Protein AF-A0AAW5KM52-F1 (afdb_monomer)

Organism: NCBI:txid1160721

Nearest PDB structures (foldseek):
  5bug-assembly2_B  TM=2.812E-01  e=1.034E+00  Homo sapiens
  7eso-assembly2_H  TM=3.468E-01  e=7.369E+00  Pseudomonas phage phiYY

Solvent-accessible surface area (backbone atoms only — not comparable to full-atom values): 5940 Å² total; per-residue (Å²): 105,51,88,83,38,74,82,61,85,80,80,93,82,87,87,82,92,70,103,63,96,73,77,82,84,87,88,87,88,78,84,79,64,92,88,73,50,69,68,58,54,54,50,50,52,48,64,76,40,68,87,39,94,42,56,43,81,46,97,41,77,67,58,65,78,85,33,58,95,56,81,49,45,72,44,47,67,84,81,66,94,90,114

Structure (mmCIF, N/CA/C/O backbone):
data_AF-A0AAW5KM52-F1
#
_entry.id   AF-A0AAW5KM52-F1
#
loop_
_atom_site.group_PDB
_atom_site.id
_atom_site.type_symbol
_atom_site.label_atom_id
_atom_site.label_alt_id
_atom_site.label_comp_id
_atom_site.label_asym_id
_atom_site.label_entity_id
_atom_site.label_seq_id
_atom_site.pdbx_PDB_ins_code
_atom_site.Cartn_x
_atom_site.Cartn_y
_atom_site.Cartn_z
_atom_site.occupancy
_atom_site.B_iso_or_equiv
_atom_site.auth_seq_id
_atom_site.auth_comp_id
_atom_site.auth_asym_id
_atom_site.auth_atom_id
_atom_site.pdbx_PDB_model_num
ATOM 1 N N . LEU A 1 1 ? -10.297 14.090 3.463 1.00 68.12 1 LEU A N 1
ATOM 2 C CA . LEU A 1 1 ? -10.138 13.259 4.682 1.00 68.12 1 LEU A CA 1
ATOM 3 C C . LEU A 1 1 ? -11.132 13.610 5.786 1.00 68.12 1 LEU A C 1
ATOM 5 O O . LEU A 1 1 ? -11.678 12.682 6.359 1.00 68.12 1 LEU A O 1
ATOM 9 N N . GLN A 1 2 ? -11.479 14.885 6.003 1.00 82.81 2 GLN A N 1
ATOM 10 C CA . GLN A 1 2 ? -12.594 15.255 6.898 1.00 82.81 2 GLN A CA 1
ATOM 11 C C . GLN A 1 2 ? -13.950 14.637 6.511 1.00 82.81 2 GLN A C 1
ATOM 13 O O . GLN A 1 2 ? -14.796 14.416 7.368 1.00 82.81 2 GLN A O 1
ATOM 18 N N . PHE A 1 3 ? -14.130 14.304 5.227 1.00 86.94 3 PHE A N 1
ATOM 19 C CA . PHE A 1 3 ? -15.251 13.486 4.757 1.00 86.94 3 PHE A CA 1
ATOM 20 C C . PHE A 1 3 ? -15.329 12.116 5.457 1.00 86.94 3 PHE A C 1
ATOM 22 O O . PHE A 1 3 ? -16.420 11.674 5.793 1.00 86.94 3 PHE A O 1
ATOM 29 N N . PHE A 1 4 ? -14.183 11.466 5.695 1.00 81.94 4 PHE A N 1
ATOM 30 C CA . PHE A 1 4 ? -14.099 10.145 6.330 1.00 81.94 4 PHE A CA 1
ATOM 31 C C . PHE A 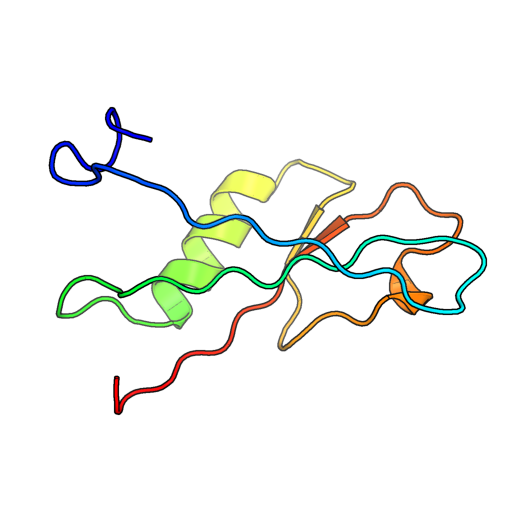1 4 ? -14.024 10.234 7.854 1.00 81.94 4 PHE A C 1
ATOM 33 O O . PHE A 1 4 ? -14.630 9.428 8.545 1.00 81.94 4 PHE A O 1
ATOM 40 N N . ASN A 1 5 ? -13.303 11.225 8.382 1.00 85.62 5 ASN A N 1
ATOM 41 C CA . ASN A 1 5 ? -13.238 11.481 9.813 1.00 85.62 5 ASN A CA 1
ATOM 42 C C . ASN A 1 5 ? -13.285 12.989 10.082 1.00 85.62 5 ASN A C 1
ATOM 44 O O . ASN A 1 5 ? -12.294 13.694 9.892 1.00 85.62 5 ASN A O 1
ATOM 48 N N . LYS A 1 6 ? -14.434 13.471 10.569 1.00 87.88 6 LYS A N 1
ATOM 49 C CA . LYS A 1 6 ? -14.655 14.893 10.875 1.00 87.88 6 LYS A CA 1
ATOM 50 C C . LYS A 1 6 ? -13.765 15.419 12.006 1.00 87.88 6 LYS A C 1
ATOM 52 O O . LYS A 1 6 ? -13.548 16.624 12.066 1.00 87.88 6 LYS A O 1
ATOM 57 N N . SER A 1 7 ? -13.256 14.552 12.887 1.00 88.44 7 SER A N 1
ATOM 58 C CA . S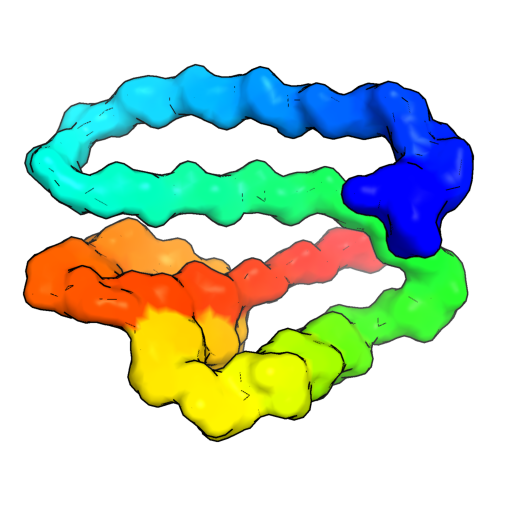ER A 1 7 ? -12.357 14.955 13.975 1.00 88.44 7 SER A CA 1
ATOM 59 C C . SER A 1 7 ? -10.893 15.068 13.540 1.00 88.44 7 SER A C 1
ATOM 61 O O . SER A 1 7 ? -10.081 15.608 14.289 1.00 88.44 7 SER A O 1
ATOM 63 N N . LEU A 1 8 ? -10.542 14.614 12.328 1.00 88.12 8 LEU A N 1
ATOM 64 C CA . LEU A 1 8 ? -9.187 14.738 11.800 1.00 88.12 8 LEU A CA 1
ATOM 65 C C . LEU A 1 8 ? -8.877 16.207 11.472 1.00 88.12 8 LEU A C 1
ATOM 67 O O . LEU A 1 8 ? -9.329 16.743 10.456 1.00 88.12 8 LEU A O 1
ATOM 71 N N . GLN A 1 9 ? -8.086 16.850 12.330 1.00 86.81 9 GLN A N 1
ATOM 72 C CA . GLN A 1 9 ? -7.727 18.261 12.175 1.00 86.81 9 GLN A CA 1
ATOM 73 C C . GLN A 1 9 ? -6.523 18.472 11.255 1.00 86.81 9 GLN A C 1
ATOM 75 O O . GLN A 1 9 ? -6.518 19.397 10.446 1.00 86.81 9 GLN A O 1
ATOM 80 N N . ASN A 1 10 ? -5.507 17.620 11.368 1.00 90.00 10 ASN A N 1
ATOM 81 C CA . ASN A 1 10 ? -4.230 17.775 10.686 1.00 90.00 10 ASN A CA 1
ATOM 82 C C . ASN A 1 10 ? -3.636 16.423 10.274 1.00 90.00 10 ASN A C 1
ATOM 84 O O . ASN A 1 10 ? -3.953 15.372 10.827 1.00 90.00 10 ASN A O 1
ATOM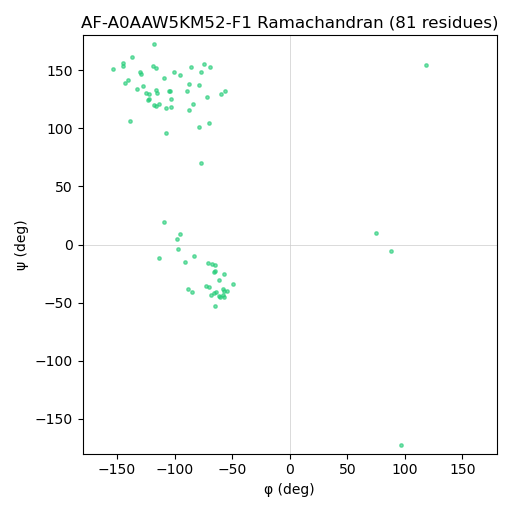 88 N N . ILE A 1 11 ? -2.782 16.470 9.252 1.00 91.56 11 ILE A N 1
ATOM 89 C CA . ILE A 1 11 ? -1.995 15.338 8.764 1.00 91.56 11 ILE A CA 1
ATOM 90 C C . ILE A 1 11 ? -0.544 15.765 8.852 1.00 91.56 11 ILE A C 1
ATOM 92 O O . ILE A 1 11 ? -0.166 16.801 8.304 1.00 91.56 11 ILE A O 1
ATOM 96 N N . GLN A 1 12 ? 0.264 14.963 9.532 1.00 94.00 12 GLN A N 1
ATOM 97 C CA . GLN A 1 12 ? 1.701 15.150 9.516 1.00 94.00 12 GLN A CA 1
ATOM 98 C C . GLN A 1 12 ? 2.272 14.469 8.276 1.00 94.00 12 GLN A C 1
ATOM 100 O O . GLN A 1 12 ? 2.112 13.265 8.085 1.00 94.00 12 GLN A O 1
ATOM 105 N N . PHE A 1 13 ? 2.942 15.252 7.437 1.00 96.25 13 PHE A N 1
ATOM 106 C CA . PHE A 1 13 ? 3.648 14.763 6.263 1.00 96.25 13 PHE A CA 1
ATOM 107 C C . PHE A 1 13 ? 5.114 15.165 6.365 1.00 96.25 13 PHE A C 1
ATOM 109 O O . PHE A 1 13 ? 5.443 16.318 6.641 1.00 96.25 13 PHE A O 1
ATOM 116 N N . SER A 1 14 ? 6.005 14.202 6.179 1.00 96.94 14 SER A N 1
ATOM 117 C CA . SER A 1 14 ? 7.445 14.423 6.213 1.00 96.94 14 SER A CA 1
ATOM 118 C C . SER A 1 14 ? 8.089 13.592 5.119 1.00 96.94 14 SER A C 1
ATOM 120 O O . SER A 1 14 ? 7.666 12.469 4.851 1.00 96.94 14 SER A O 1
ATOM 122 N N . THR A 1 15 ? 9.096 14.165 4.472 1.00 96.81 15 THR A N 1
ATOM 123 C CA . THR A 1 15 ? 9.834 13.521 3.389 1.00 96.81 15 THR A CA 1
ATOM 124 C C . THR A 1 15 ? 11.293 13.374 3.780 1.00 96.81 15 THR A C 1
ATOM 126 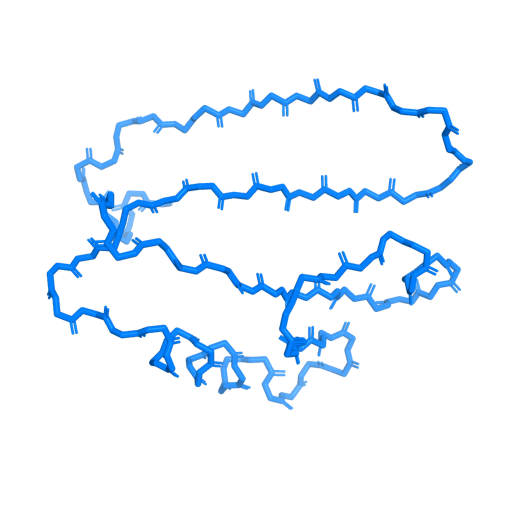O O . THR A 1 15 ? 11.826 14.109 4.612 1.00 96.81 15 THR A O 1
ATOM 129 N N . SER A 1 16 ? 11.954 12.385 3.199 1.00 95.19 16 SER A N 1
ATOM 130 C CA . SER A 1 16 ? 13.386 12.170 3.370 1.00 95.19 16 SER A CA 1
ATOM 131 C C . SER A 1 16 ? 13.959 11.685 2.051 1.00 95.19 16 SER A C 1
ATOM 133 O O . SER A 1 16 ? 13.327 10.893 1.351 1.00 95.19 16 SER A O 1
ATOM 135 N N . LEU A 1 17 ? 15.139 12.187 1.699 1.00 96.31 17 LEU A N 1
ATOM 136 C CA . LEU A 1 17 ? 15.854 11.746 0.511 1.00 96.31 17 LEU A CA 1
ATOM 137 C C . LEU A 1 17 ? 16.752 10.565 0.879 1.00 96.31 17 LEU A C 1
ATOM 139 O O . LEU A 1 17 ? 17.497 10.629 1.854 1.00 96.31 17 LEU A O 1
ATOM 143 N N . ILE A 1 18 ? 16.691 9.507 0.078 1.00 93.38 18 ILE A N 1
ATOM 144 C CA . ILE A 1 18 ? 17.552 8.329 0.201 1.00 93.38 18 ILE A CA 1
ATOM 145 C C . ILE A 1 18 ? 18.430 8.209 -1.055 1.00 93.38 18 ILE A C 1
ATOM 147 O O . ILE A 1 18 ? 18.010 8.658 -2.125 1.00 93.38 18 ILE A O 1
ATOM 151 N N . PRO A 1 19 ? 19.636 7.618 -0.964 1.00 93.94 19 PRO A N 1
ATOM 152 C CA . PRO A 1 19 ? 20.557 7.502 -2.094 1.00 93.94 19 PRO A CA 1
ATOM 153 C C . PRO A 1 19 ? 20.132 6.377 -3.054 1.00 93.94 19 PRO A C 1
ATOM 155 O O . PRO A 1 19 ? 20.770 5.331 -3.139 1.00 93.94 19 PRO A O 1
ATOM 158 N N . VAL A 1 20 ? 19.028 6.585 -3.774 1.00 93.25 20 VAL A N 1
ATOM 159 C CA . VAL A 1 20 ? 18.499 5.659 -4.788 1.00 93.25 20 VAL A CA 1
ATOM 160 C C . VAL A 1 20 ? 18.202 6.402 -6.086 1.00 93.25 20 VAL A C 1
ATOM 162 O O . VAL A 1 20 ? 17.809 7.565 -6.076 1.00 93.25 20 VAL A O 1
ATOM 165 N N . ASN A 1 21 ? 18.348 5.716 -7.220 1.00 92.94 21 ASN A N 1
ATOM 166 C CA . ASN A 1 21 ? 18.140 6.336 -8.531 1.00 92.94 21 ASN A CA 1
ATOM 167 C C . ASN A 1 21 ? 16.659 6.612 -8.838 1.00 92.94 21 ASN A C 1
ATOM 169 O O . ASN A 1 21 ? 16.352 7.578 -9.534 1.00 92.94 21 ASN A O 1
ATOM 173 N N . ARG A 1 22 ? 15.743 5.736 -8.392 1.00 94.75 22 ARG A N 1
ATOM 174 C CA . ARG A 1 22 ? 14.295 5.821 -8.653 1.00 94.75 22 ARG A CA 1
ATOM 175 C C . ARG A 1 22 ? 13.488 5.126 -7.559 1.00 94.75 22 ARG A C 1
ATOM 177 O O . ARG A 1 22 ? 13.936 4.125 -7.009 1.00 94.75 22 ARG A O 1
ATOM 184 N N . GLY A 1 23 ? 12.268 5.615 -7.349 1.00 94.75 23 GLY A N 1
ATOM 185 C CA . GLY A 1 23 ? 11.263 5.003 -6.483 1.00 94.75 23 GLY A CA 1
ATOM 186 C C . GLY A 1 23 ? 10.848 5.904 -5.320 1.00 94.75 23 GLY A C 1
ATOM 187 O O . GLY A 1 23 ? 11.600 6.777 -4.895 1.00 94.75 23 GLY A O 1
ATOM 188 N N . ILE A 1 24 ? 9.634 5.682 -4.816 1.00 96.25 24 ILE A N 1
ATOM 189 C CA . ILE A 1 24 ? 9.087 6.338 -3.625 1.00 96.25 24 ILE A CA 1
ATOM 190 C C . ILE A 1 24 ? 8.581 5.245 -2.685 1.00 96.25 24 ILE A C 1
ATOM 192 O O . ILE A 1 24 ? 7.908 4.316 -3.128 1.00 96.25 24 ILE A O 1
ATOM 196 N N . VAL A 1 25 ? 8.876 5.380 -1.393 1.00 95.75 25 VAL A N 1
ATOM 197 C CA . VAL A 1 25 ? 8.247 4.596 -0.322 1.00 95.75 25 VAL A CA 1
ATOM 198 C C . VAL A 1 25 ? 7.464 5.559 0.555 1.00 95.75 25 VAL A C 1
ATOM 200 O O . VAL A 1 25 ? 7.995 6.589 0.969 1.00 95.75 25 VAL A O 1
ATOM 203 N N . ALA A 1 26 ? 6.207 5.226 0.836 1.00 96.19 26 ALA A N 1
ATOM 204 C CA . ALA A 1 26 ? 5.370 5.967 1.766 1.00 96.19 26 ALA A CA 1
ATOM 205 C C . ALA A 1 26 ? 4.978 5.056 2.929 1.00 96.19 26 ALA A C 1
ATOM 207 O O . ALA A 1 26 ? 4.313 4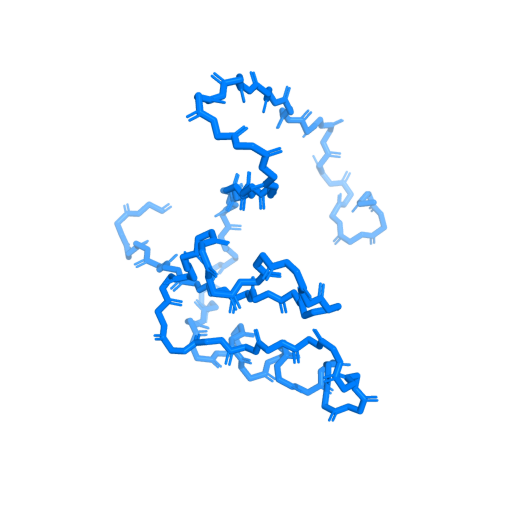.041 2.726 1.00 96.19 26 ALA A O 1
ATOM 208 N N . THR A 1 27 ? 5.361 5.444 4.145 1.00 95.75 27 THR A N 1
ATOM 209 C CA . THR A 1 27 ? 4.919 4.776 5.373 1.00 95.75 27 THR A CA 1
ATOM 210 C C . THR A 1 27 ? 3.842 5.626 6.029 1.00 95.75 27 THR A C 1
ATOM 212 O O . THR A 1 27 ? 4.085 6.780 6.379 1.00 95.75 27 THR A O 1
ATOM 215 N N . ILE A 1 28 ? 2.641 5.068 6.169 1.00 95.12 28 ILE A N 1
ATOM 216 C CA . ILE A 1 28 ? 1.473 5.767 6.710 1.00 95.12 28 ILE A CA 1
ATOM 217 C C . ILE A 1 28 ? 1.097 5.111 8.034 1.00 95.12 28 ILE A C 1
ATOM 219 O O . ILE A 1 28 ? 0.785 3.924 8.075 1.00 95.12 28 ILE A O 1
ATOM 223 N N . TYR A 1 29 ? 1.100 5.898 9.106 1.00 93.19 29 TYR A N 1
ATOM 224 C CA . TYR A 1 29 ? 0.682 5.454 10.431 1.00 93.19 29 TYR A CA 1
ATOM 225 C C . TYR A 1 29 ? -0.708 6.000 10.741 1.00 93.19 29 TYR A C 1
ATOM 227 O O . TYR A 1 29 ? -0.974 7.189 10.569 1.00 93.19 29 TYR A O 1
ATOM 235 N N . THR A 1 30 ? -1.595 5.131 11.214 1.00 90.19 30 THR A N 1
ATOM 236 C CA . THR A 1 30 ? -2.944 5.497 11.646 1.00 90.19 30 THR A CA 1
ATOM 237 C C . THR A 1 30 ? -3.360 4.633 12.824 1.00 90.19 30 THR A C 1
ATOM 239 O O . THR A 1 30 ? -2.896 3.503 12.960 1.00 90.19 30 THR A O 1
ATOM 242 N N . ARG A 1 31 ? -4.256 5.157 13.660 1.00 87.81 31 ARG A N 1
ATOM 243 C CA . ARG A 1 31 ? -4.952 4.350 14.664 1.00 87.81 31 ARG A CA 1
ATOM 244 C C . ARG A 1 31 ? -6.195 3.747 14.037 1.00 87.81 31 ARG A C 1
ATOM 246 O O . ARG A 1 31 ? -6.883 4.421 13.268 1.00 87.81 31 ARG A O 1
ATOM 253 N N . LEU A 1 32 ? -6.448 2.486 14.349 1.00 88.06 32 LEU A N 1
ATOM 254 C CA . LEU A 1 32 ? -7.679 1.817 13.959 1.00 88.06 32 LEU A CA 1
ATOM 255 C C . LEU A 1 32 ? -8.767 2.092 14.993 1.00 88.06 32 LEU A C 1
ATOM 257 O O . LEU A 1 32 ? -8.482 2.328 16.166 1.00 88.06 32 LEU A O 1
ATOM 261 N N . GLU A 1 33 ? -10.019 2.053 14.551 1.00 86.88 33 GLU A N 1
ATOM 262 C CA . GLU A 1 33 ? -11.146 2.019 15.476 1.00 86.88 33 GLU A CA 1
ATOM 263 C C . GLU A 1 33 ? -11.196 0.673 16.210 1.00 86.88 33 GLU A C 1
ATOM 265 O O . GLU A 1 33 ? -10.756 -0.361 15.698 1.00 86.88 33 GLU A O 1
ATOM 270 N N . ASN A 1 34 ? -11.754 0.685 17.421 1.00 86.25 34 ASN A N 1
ATOM 271 C CA . ASN A 1 34 ? -11.863 -0.513 18.244 1.00 86.25 34 ASN A CA 1
ATOM 272 C C . ASN A 1 34 ? -12.615 -1.630 17.506 1.00 86.25 34 ASN A C 1
ATOM 274 O O . ASN A 1 34 ? -13.707 -1.423 16.981 1.00 86.25 34 ASN A O 1
ATOM 278 N N . GLY A 1 35 ? -12.044 -2.836 17.522 1.00 87.44 35 GLY A N 1
ATOM 279 C CA . GLY A 1 35 ? -12.651 -4.026 16.923 1.00 87.44 35 GLY A CA 1
ATOM 280 C C . GLY A 1 35 ? -12.337 -4.242 15.439 1.00 87.44 35 GLY A C 1
ATOM 281 O O . GLY A 1 35 ? -12.685 -5.303 14.916 1.00 87.44 35 GLY A O 1
ATOM 282 N N . VAL A 1 36 ? -11.649 -3.307 14.772 1.00 90.44 36 VAL A N 1
ATOM 283 C CA . VAL A 1 36 ? -11.154 -3.515 13.403 1.00 90.44 36 VAL A CA 1
ATOM 284 C C . VAL A 1 36 ? -9.990 -4.505 13.420 1.00 90.44 36 VAL A C 1
ATOM 286 O O . VAL A 1 36 ? -9.008 -4.321 14.134 1.00 90.44 36 VAL A O 1
ATOM 289 N N . LYS A 1 37 ? -10.088 -5.554 12.600 1.00 89.69 37 LYS A N 1
ATOM 290 C CA . LYS A 1 37 ? -9.043 -6.573 12.430 1.00 89.69 37 LYS A CA 1
ATOM 291 C C . LYS A 1 37 ? -8.240 -6.329 11.159 1.00 89.69 37 LYS A C 1
ATOM 293 O O . LYS A 1 37 ? -8.797 -5.932 10.137 1.00 89.69 37 LYS A O 1
ATOM 298 N N . ILE A 1 38 ? -6.956 -6.685 11.178 1.00 88.88 38 ILE A N 1
ATOM 299 C CA . ILE A 1 38 ? -6.060 -6.535 10.019 1.00 88.88 38 ILE A CA 1
ATOM 300 C C . ILE A 1 38 ? -6.597 -7.218 8.750 1.00 88.88 38 ILE A C 1
ATOM 302 O O . ILE A 1 38 ? -6.619 -6.609 7.683 1.00 88.88 38 ILE A O 1
ATOM 306 N N . ASN A 1 39 ? -7.187 -8.409 8.880 1.00 91.06 39 ASN A N 1
ATOM 307 C CA . ASN A 1 39 ? -7.784 -9.133 7.752 1.00 91.06 39 ASN A CA 1
ATOM 308 C C . ASN A 1 39 ? -8.941 -8.360 7.090 1.00 91.06 39 ASN A C 1
ATOM 310 O O . ASN A 1 39 ? -9.169 -8.501 5.888 1.00 91.06 39 ASN A O 1
ATOM 314 N N . GLN A 1 40 ? -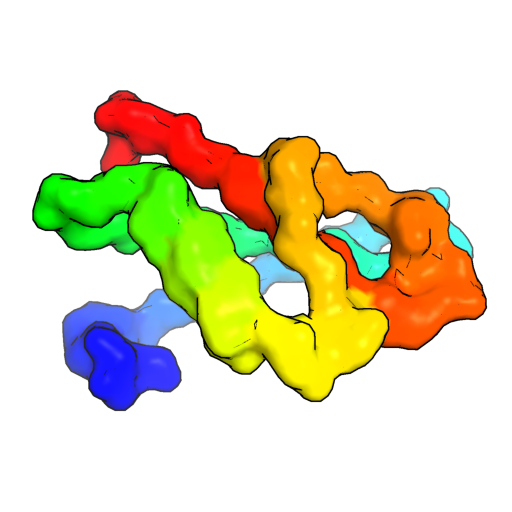9.685 -7.546 7.852 1.00 93.06 40 GLN A N 1
ATOM 315 C CA . GLN A 1 40 ? -10.759 -6.711 7.299 1.00 93.06 40 GLN A CA 1
ATOM 316 C C . GLN A 1 40 ? -10.184 -5.575 6.449 1.00 93.06 40 GLN A C 1
ATOM 318 O O . GLN A 1 40 ? -10.750 -5.248 5.407 1.00 93.06 40 GLN A O 1
ATOM 323 N N . ILE A 1 41 ? -9.043 -5.012 6.855 1.00 92.94 41 ILE A N 1
ATOM 324 C CA . ILE A 1 41 ? -8.329 -3.983 6.091 1.00 92.94 41 ILE A CA 1
ATOM 325 C C . ILE A 1 41 ? -7.840 -4.575 4.774 1.00 92.94 41 ILE A C 1
ATOM 327 O O . ILE A 1 41 ? -8.169 -4.054 3.710 1.00 92.94 41 ILE A O 1
ATOM 331 N N . GLU A 1 42 ? -7.123 -5.696 4.832 1.00 93.69 42 GLU A N 1
ATOM 332 C CA . GLU 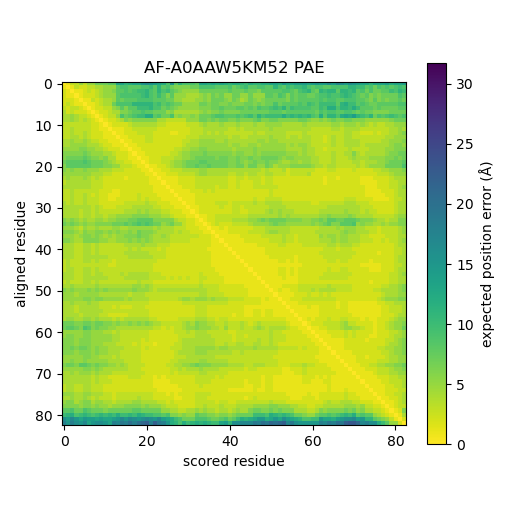A 1 42 ? -6.605 -6.362 3.635 1.00 93.69 42 GLU A CA 1
ATOM 333 C C . GLU A 1 42 ? -7.718 -6.728 2.653 1.00 93.69 42 GLU A C 1
ATOM 335 O O . GLU A 1 42 ? -7.598 -6.451 1.459 1.00 93.69 42 GLU A O 1
ATOM 340 N N . SER A 1 43 ? -8.818 -7.298 3.154 1.00 95.44 43 SER A N 1
ATOM 341 C CA . SER A 1 43 ? -9.976 -7.660 2.328 1.00 95.44 43 SER A CA 1
ATOM 342 C C . SER A 1 43 ? -10.596 -6.426 1.670 1.00 95.44 43 SER A C 1
ATOM 344 O O . SER A 1 43 ? -10.828 -6.426 0.466 1.00 95.44 43 SER A O 1
ATOM 346 N N . THR A 1 44 ? -10.760 -5.332 2.422 1.00 96.00 44 THR A N 1
ATOM 347 C CA . THR A 1 44 ? -11.302 -4.071 1.891 1.00 96.00 44 THR A CA 1
ATOM 348 C C . THR A 1 44 ? -10.426 -3.515 0.768 1.00 96.00 44 THR A C 1
ATOM 350 O O . THR A 1 44 ? -10.935 -3.114 -0.277 1.00 96.00 44 THR A O 1
ATOM 353 N N . TYR A 1 45 ? -9.102 -3.510 0.942 1.00 97.19 45 TYR A N 1
ATOM 354 C CA . TYR A 1 45 ? -8.184 -3.049 -0.101 1.00 97.19 45 TYR A CA 1
ATOM 355 C C . TYR A 1 45 ? -8.205 -3.964 -1.329 1.00 97.19 45 TYR A C 1
ATOM 357 O O . TYR A 1 45 ? -8.240 -3.462 -2.454 1.00 97.19 45 TYR A O 1
ATOM 365 N N . LYS A 1 46 ? -8.235 -5.289 -1.133 1.00 96.56 46 LYS A N 1
ATOM 366 C CA . LYS A 1 46 ? -8.372 -6.265 -2.225 1.00 96.56 46 LYS A CA 1
ATOM 367 C C . LYS A 1 46 ? -9.663 -6.020 -3.016 1.00 96.56 46 LYS A C 1
ATOM 369 O O . LYS A 1 46 ? -9.611 -5.968 -4.241 1.00 96.56 46 LYS A O 1
ATOM 374 N N . ASP A 1 47 ? -10.781 -5.756 -2.345 1.00 97.94 47 ASP A N 1
ATOM 375 C CA . ASP A 1 47 ? -12.071 -5.483 -2.990 1.00 97.94 47 ASP A CA 1
ATOM 376 C C . ASP A 1 47 ? -12.102 -4.147 -3.743 1.00 97.94 47 ASP A C 1
ATOM 378 O O . ASP A 1 47 ? -12.585 -4.083 -4.878 1.00 97.94 47 ASP A O 1
ATOM 382 N N . VAL A 1 48 ? -11.565 -3.079 -3.143 1.00 97.69 48 VAL A N 1
ATOM 383 C CA . VAL A 1 48 ? -11.501 -1.742 -3.758 1.00 97.69 48 VAL A CA 1
ATOM 384 C C . VAL A 1 48 ? -10.620 -1.753 -5.008 1.00 97.69 48 VAL A C 1
ATOM 386 O O . VAL A 1 48 ? -10.967 -1.144 -6.025 1.00 97.69 48 VAL A O 1
ATOM 389 N N . TYR A 1 49 ? -9.494 -2.468 -4.961 1.00 98.06 49 TYR A N 1
ATOM 390 C CA . TYR A 1 49 ? -8.511 -2.504 -6.042 1.00 98.06 49 TYR A CA 1
ATOM 391 C C . TYR A 1 49 ? -8.639 -3.713 -6.979 1.00 98.06 49 TYR A C 1
ATOM 393 O O . TYR A 1 49 ? -7.855 -3.817 -7.919 1.00 98.06 49 TYR A O 1
ATOM 401 N N . LYS A 1 50 ? -9.658 -4.570 -6.822 1.00 96.75 50 LYS A N 1
ATOM 402 C CA . LYS A 1 50 ? -9.819 -5.832 -7.576 1.00 96.75 50 LYS A CA 1
ATOM 403 C C . LYS A 1 50 ? -9.674 -5.721 -9.099 1.00 96.75 50 LYS A C 1
ATOM 405 O O . LYS A 1 50 ? -9.160 -6.625 -9.740 1.00 96.75 50 LYS A O 1
ATOM 410 N N . ASN A 1 51 ? -10.107 -4.599 -9.679 1.00 97.00 51 ASN A N 1
ATOM 411 C CA . ASN A 1 51 ? -10.082 -4.346 -11.125 1.00 97.00 51 ASN A CA 1
ATOM 412 C C . ASN A 1 51 ? -9.030 -3.294 -11.522 1.00 97.00 51 ASN A C 1
ATOM 414 O O . ASN A 1 51 ? -9.153 -2.647 -12.564 1.00 97.00 51 ASN A O 1
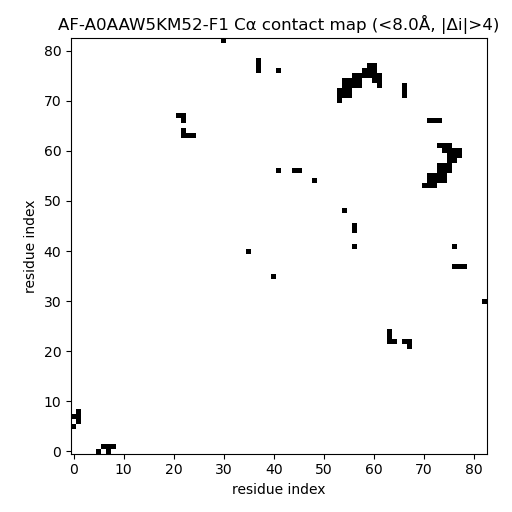ATOM 418 N N . LYS A 1 52 ? -8.034 -3.042 -10.666 1.00 98.00 52 LYS A N 1
ATOM 419 C CA . LYS A 1 52 ? -6.962 -2.073 -10.906 1.00 98.00 52 LYS A CA 1
ATOM 420 C C . LYS A 1 52 ? -5.665 -2.843 -11.184 1.00 98.00 52 LYS A C 1
ATOM 422 O O . LYS A 1 52 ? -4.977 -3.213 -10.240 1.00 98.00 52 LYS A O 1
ATOM 427 N N . PRO A 1 53 ? -5.301 -3.067 -12.462 1.00 96.12 53 PRO A N 1
ATOM 428 C CA . PRO A 1 53 ? -4.245 -4.014 -12.840 1.00 96.12 53 PRO A CA 1
ATOM 429 C C . PRO A 1 53 ? -2.850 -3.624 -12.343 1.00 96.12 53 PRO A C 1
ATOM 431 O O . PRO A 1 53 ? -1.956 -4.460 -12.312 1.00 96.12 53 PRO A O 1
ATOM 434 N N . PHE A 1 54 ? -2.659 -2.362 -11.964 1.00 98.00 54 PHE A N 1
ATOM 435 C CA . PHE A 1 54 ? -1.387 -1.830 -11.491 1.00 98.00 54 PHE A CA 1
ATOM 436 C C . PHE A 1 54 ? -1.262 -1.786 -9.965 1.00 98.00 54 PHE A C 1
ATOM 438 O O . PHE A 1 54 ? -0.204 -1.421 -9.466 1.00 98.00 54 PHE A O 1
ATOM 445 N N . ILE A 1 55 ? -2.300 -2.151 -9.212 1.00 98.19 55 ILE A N 1
ATOM 446 C CA . ILE A 1 55 ? -2.247 -2.157 -7.747 1.00 98.19 55 ILE A CA 1
ATOM 447 C C . ILE A 1 55 ? -2.092 -3.596 -7.263 1.00 98.19 55 ILE A C 1
ATOM 449 O O . ILE A 1 55 ? -2.898 -4.458 -7.610 1.00 98.19 55 ILE A O 1
ATOM 453 N N . ARG A 1 56 ? -1.067 -3.856 -6.449 1.00 97.56 56 ARG A N 1
ATOM 454 C CA . ARG A 1 56 ? -0.820 -5.167 -5.837 1.00 97.56 56 ARG A CA 1
ATOM 455 C C . ARG A 1 56 ? -0.938 -5.045 -4.322 1.00 97.56 56 ARG A C 1
ATOM 457 O O . ARG A 1 56 ? -0.189 -4.298 -3.700 1.00 97.56 56 ARG A O 1
ATOM 464 N N . ILE A 1 57 ? -1.876 -5.783 -3.732 1.00 97.19 57 ILE A N 1
ATOM 465 C CA . ILE A 1 57 ? -1.959 -5.935 -2.275 1.00 97.19 57 ILE A CA 1
ATOM 466 C C . ILE A 1 57 ? -1.058 -7.106 -1.887 1.00 97.19 57 ILE A C 1
ATOM 468 O O . ILE A 1 57 ? -1.289 -8.228 -2.337 1.00 97.19 57 ILE A O 1
ATOM 472 N N . LYS A 1 58 ? -0.003 -6.826 -1.124 1.00 95.38 58 LYS A N 1
ATOM 473 C CA . LYS A 1 58 ? 1.052 -7.776 -0.761 1.00 95.38 58 LYS A CA 1
ATOM 474 C C . LYS A 1 58 ? 0.758 -8.401 0.599 1.00 95.38 58 LYS A C 1
ATOM 476 O O . LYS A 1 58 ? 0.261 -7.726 1.498 1.00 95.38 58 LYS A O 1
ATOM 481 N N . ASP A 1 59 ? 1.139 -9.664 0.752 1.00 91.31 59 ASP A N 1
ATOM 482 C CA . ASP A 1 59 ? 1.218 -10.301 2.063 1.00 91.31 59 ASP A CA 1
ATOM 483 C C . ASP A 1 59 ? 2.528 -9.831 2.726 1.00 91.31 59 ASP A C 1
ATOM 485 O O . ASP A 1 59 ? 3.621 -10.273 2.366 1.00 91.31 59 ASP A O 1
ATOM 489 N N . GLY A 1 60 ? 2.424 -8.861 3.639 1.00 91.06 60 GLY A N 1
ATOM 490 C CA . GLY A 1 60 ? 3.566 -8.185 4.269 1.00 91.06 60 GLY A CA 1
ATOM 491 C C . GLY A 1 60 ? 3.952 -6.851 3.615 1.00 91.06 60 GLY A C 1
ATOM 492 O O . GLY A 1 60 ? 3.234 -6.317 2.772 1.00 91.06 60 GLY A O 1
ATOM 493 N N . LEU A 1 61 ? 5.079 -6.270 4.046 1.00 94.62 61 LEU A N 1
ATOM 494 C CA . LEU A 1 61 ? 5.524 -4.952 3.578 1.00 94.62 61 LEU A CA 1
ATOM 495 C C . LEU A 1 61 ? 6.195 -5.019 2.195 1.00 94.62 61 LEU A C 1
ATOM 497 O O . LEU A 1 61 ? 7.031 -5.898 1.970 1.00 94.62 61 LEU A O 1
ATOM 501 N N . PRO A 1 62 ? 5.888 -4.073 1.290 1.00 95.75 62 PRO A N 1
ATOM 502 C CA . PRO A 1 62 ? 6.496 -4.022 -0.032 1.00 95.75 62 PRO A CA 1
ATOM 503 C C . PRO A 1 62 ? 7.937 -3.511 0.022 1.00 95.75 62 PRO A C 1
ATOM 505 O O . PRO A 1 62 ? 8.307 -2.736 0.909 1.00 95.75 62 PRO A O 1
ATOM 508 N N . GLN A 1 63 ? 8.739 -3.891 -0.972 1.00 94.88 63 GLN A N 1
ATOM 509 C CA . GLN A 1 63 ? 10.093 -3.372 -1.146 1.00 94.88 63 GLN A CA 1
ATOM 510 C C . GLN A 1 63 ? 10.184 -2.447 -2.360 1.00 94.88 63 GLN A C 1
ATOM 512 O O . GLN A 1 63 ? 9.577 -2.672 -3.405 1.00 94.88 63 GLN A O 1
ATOM 517 N N . LEU A 1 64 ? 10.995 -1.393 -2.233 1.00 93.94 64 LEU A N 1
ATOM 518 C CA . LEU A 1 64 ? 11.124 -0.356 -3.259 1.00 93.94 64 LEU A CA 1
ATOM 519 C C . LEU A 1 64 ? 11.562 -0.910 -4.622 1.00 93.94 64 LEU A C 1
ATOM 521 O O . LEU A 1 64 ? 11.089 -0.453 -5.657 1.00 93.94 64 LEU A O 1
ATOM 525 N N . ASN A 1 65 ? 12.463 -1.891 -4.629 1.00 94.19 65 ASN A N 1
ATOM 526 C CA . ASN A 1 65 ? 13.005 -2.496 -5.845 1.00 94.19 65 ASN A CA 1
ATOM 527 C C . ASN A 1 65 ? 11.962 -3.277 -6.666 1.00 94.19 65 ASN A C 1
ATOM 529 O O . ASN A 1 65 ? 12.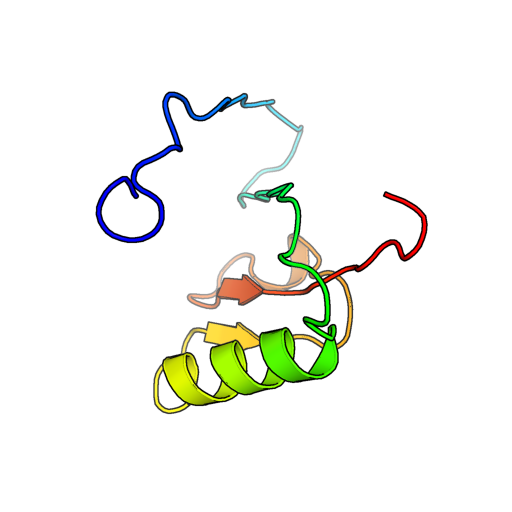138 -3.399 -7.875 1.00 94.19 65 ASN A O 1
ATOM 533 N N . GLU A 1 66 ? 10.872 -3.750 -6.057 1.00 94.50 66 GLU A N 1
ATOM 534 C CA . GLU A 1 66 ? 9.839 -4.564 -6.718 1.00 94.50 66 GLU A CA 1
ATOM 535 C C . GLU A 1 66 ? 8.973 -3.777 -7.712 1.00 94.50 66 GLU A C 1
ATOM 537 O O . GLU A 1 66 ? 8.258 -4.377 -8.522 1.00 94.50 66 GLU A O 1
ATOM 542 N N . VAL A 1 67 ? 9.008 -2.442 -7.640 1.00 96.50 67 VAL A N 1
ATOM 543 C CA . VAL A 1 67 ? 8.200 -1.547 -8.483 1.00 96.50 67 VAL A CA 1
ATOM 544 C C . VAL A 1 67 ? 9.037 -0.709 -9.454 1.00 96.50 67 VAL A C 1
ATOM 546 O O . VAL A 1 67 ? 8.483 -0.110 -10.379 1.00 96.50 67 VAL A O 1
ATOM 549 N N . ILE A 1 68 ? 10.367 -0.675 -9.300 1.00 95.31 68 ILE A N 1
ATOM 550 C CA . ILE A 1 68 ? 11.255 0.136 -10.148 1.00 95.31 68 ILE A CA 1
ATOM 551 C C . ILE A 1 68 ? 11.124 -0.285 -11.615 1.00 95.31 68 ILE A C 1
ATOM 553 O O . ILE A 1 68 ? 11.254 -1.454 -11.961 1.00 95.31 68 ILE A O 1
ATOM 557 N N . GLY A 1 69 ? 10.908 0.699 -12.494 1.00 95.00 69 GLY A N 1
ATOM 558 C CA . GLY A 1 69 ? 10.798 0.462 -13.937 1.00 95.00 69 GLY A CA 1
ATOM 559 C C . GLY A 1 69 ? 9.475 -0.177 -14.365 1.00 95.00 69 GLY A C 1
ATOM 560 O O . GLY A 1 69 ? 9.336 -0.561 -15.522 1.00 95.00 69 GLY A O 1
ATOM 561 N N . THR A 1 70 ? 8.501 -0.267 -13.460 1.00 96.88 70 THR A N 1
ATOM 562 C CA . THR A 1 70 ? 7.157 -0.778 -13.739 1.00 96.88 70 THR A CA 1
ATOM 563 C C . THR A 1 70 ? 6.107 0.306 -13.496 1.00 96.88 70 THR A C 1
ATOM 565 O O . THR A 1 70 ? 6.413 1.370 -12.961 1.00 96.88 70 THR A O 1
ATOM 568 N N . ASN A 1 71 ? 4.855 0.030 -13.865 1.00 97.44 71 ASN A N 1
ATOM 569 C CA . ASN A 1 71 ? 3.716 0.871 -13.493 1.00 97.44 71 ASN A CA 1
ATOM 570 C C . ASN A 1 71 ? 3.005 0.364 -12.224 1.00 97.44 71 ASN A C 1
ATOM 572 O O . ASN A 1 71 ? 1.909 0.820 -11.916 1.00 97.44 71 ASN A O 1
ATOM 576 N N . TYR A 1 72 ? 3.580 -0.619 -11.521 1.00 98.25 72 TYR A N 1
ATOM 577 C CA . TYR A 1 72 ? 2.958 -1.200 -10.337 1.00 98.25 72 TYR A CA 1
ATOM 578 C C . TYR A 1 72 ? 3.093 -0.293 -9.113 1.00 98.25 72 TYR A C 1
ATOM 580 O O . TYR A 1 72 ? 4.076 0.422 -8.936 1.00 98.25 72 TYR A O 1
ATOM 588 N N . THR A 1 73 ? 2.091 -0.363 -8.244 1.00 98.06 73 THR A N 1
ATOM 589 C CA . THR A 1 73 ? 2.115 0.162 -6.881 1.00 98.06 73 THR A CA 1
ATOM 590 C C . THR A 1 73 ? 1.796 -0.977 -5.929 1.00 98.06 73 THR A C 1
ATOM 592 O O . THR A 1 73 ? 0.743 -1.610 -6.043 1.00 98.06 73 THR A O 1
ATOM 595 N N . ASP A 1 74 ? 2.692 -1.198 -4.975 1.00 98.06 74 ASP A N 1
ATOM 596 C CA . ASP A 1 74 ? 2.560 -2.265 -3.992 1.00 98.06 74 ASP A CA 1
ATOM 597 C C . ASP A 1 74 ? 2.138 -1.675 -2.651 1.00 98.06 74 ASP A C 1
ATOM 599 O O . ASP A 1 74 ? 2.698 -0.681 -2.187 1.00 98.06 74 ASP A O 1
ATOM 603 N N . ILE A 1 75 ? 1.130 -2.290 -2.036 1.00 98.00 75 ILE A N 1
ATOM 604 C CA . ILE A 1 75 ? 0.561 -1.869 -0.757 1.00 98.00 75 ILE A CA 1
ATOM 605 C C . ILE A 1 75 ? 0.616 -3.061 0.189 1.00 98.00 75 ILE A C 1
ATOM 607 O O . ILE A 1 75 ? 0.168 -4.152 -0.159 1.00 98.00 75 ILE A O 1
ATOM 611 N N . GLY A 1 76 ? 1.143 -2.835 1.387 1.00 96.31 76 GLY A N 1
ATOM 612 C CA . GLY A 1 76 ? 1.216 -3.825 2.452 1.00 96.31 76 GLY A CA 1
ATOM 613 C C . GLY A 1 76 ? 0.838 -3.211 3.788 1.00 96.31 76 GLY A C 1
ATOM 614 O O . GLY A 1 76 ? 0.864 -1.987 3.948 1.00 96.31 76 GLY A O 1
ATOM 615 N N . PHE A 1 77 ? 0.498 -4.063 4.749 1.00 94.94 77 PHE A N 1
ATOM 616 C CA . PHE A 1 77 ? 0.030 -3.639 6.063 1.00 94.94 77 PHE A CA 1
ATOM 617 C C . PHE A 1 77 ? 0.809 -4.342 7.166 1.00 94.94 77 PHE A C 1
ATOM 619 O O . PHE A 1 77 ? 1.202 -5.499 7.040 1.00 94.94 77 PHE A O 1
ATOM 626 N N . VAL A 1 78 ? 1.007 -3.625 8.268 1.00 91.62 78 VAL A N 1
ATOM 627 C CA . VAL A 1 78 ? 1.472 -4.178 9.538 1.00 91.62 78 VAL A CA 1
ATOM 628 C C . VAL A 1 78 ? 0.566 -3.617 10.614 1.00 91.62 78 VAL A C 1
ATOM 630 O O . VAL A 1 78 ? 0.282 -2.419 10.629 1.00 91.62 78 VAL A O 1
ATOM 633 N N . TYR A 1 79 ? 0.111 -4.490 11.503 1.00 90.00 79 TYR A N 1
ATOM 634 C CA . TYR A 1 79 ? -0.708 -4.116 12.641 1.00 90.00 79 TYR A CA 1
ATOM 635 C C . TYR A 1 79 ? 0.040 -4.414 13.933 1.00 90.00 79 TYR A C 1
ATOM 637 O O . TYR A 1 79 ? 0.614 -5.490 14.089 1.00 90.00 79 TYR A O 1
ATOM 645 N N . ASN A 1 80 ? 0.040 -3.445 14.842 1.00 86.06 80 ASN A N 1
ATOM 646 C CA . ASN A 1 80 ? 0.539 -3.621 16.194 1.00 86.06 80 ASN A CA 1
ATOM 647 C C . ASN A 1 80 ? -0.663 -3.655 17.136 1.00 86.06 80 ASN A C 1
ATOM 649 O O . ASN A 1 80 ? -1.373 -2.663 17.245 1.00 86.06 80 ASN A O 1
ATOM 653 N N . GLU A 1 81 ? -0.866 -4.773 17.829 1.00 76.81 81 GLU A N 1
ATOM 654 C CA . GLU A 1 81 ? -1.977 -4.955 18.774 1.00 76.81 81 GLU A CA 1
ATOM 655 C C . GLU A 1 81 ? -1.856 -4.072 20.030 1.00 76.81 81 GLU A C 1
ATOM 657 O O . GLU A 1 81 ? -2.826 -3.882 20.757 1.00 76.81 81 GLU A O 1
ATOM 662 N N . THR A 1 82 ? -0.661 -3.535 20.295 1.00 73.25 82 THR A N 1
ATOM 663 C CA . THR A 1 82 ? -0.319 -2.845 21.552 1.00 73.25 82 THR A CA 1
ATOM 664 C C . THR A 1 82 ? -0.580 -1.332 21.514 1.00 73.25 82 THR A C 1
ATOM 666 O O . THR A 1 82 ? -0.567 -0.683 22.559 1.00 73.25 82 THR A O 1
ATOM 669 N N . THR A 1 83 ? -0.783 -0.749 20.329 1.00 58.88 83 THR A N 1
ATOM 670 C CA . THR A 1 83 ? -0.957 0.705 20.097 1.00 58.88 83 THR A CA 1
ATOM 671 C C . THR A 1 83 ? -2.213 0.996 19.308 1.00 58.88 83 THR A C 1
ATOM 673 O O . THR A 1 83 ? -2.866 2.015 19.624 1.00 58.88 83 THR A O 1
#

Mean predicted aligned error: 3.9 Å

Radius of gyration: 14.9 Å; Cα contacts (8 Å, |Δi|>4): 54; chains: 1; bounding box: 36×29×36 Å

Foldseek 3Di:
DCVVPVPPDDDDDDDDDDPDPDFDDDDDDDDDDPPDDPVNVLVVVCVVCVPPVQEAEDAADDDGVVCPPHSHDYDYDDDDPVD

Sequence (83 aa):
LQFFNKSLQNIQFSTSLIPVNRGIVATIYTRLENGVKINQIESTYKDVYKNKPFIRIKDGLPQLNEVIGTNYTDIGFVYNETT

pLDDT: mean 92.29, std 6.66, range [58.88, 98.25]

Secondary structure (DSSP, 8-state):
-TTT-TT-----------S-SS--------PPPTT--HHHHHHHHHHHHTT-TTEEE-SS---GGGTTTSS-EEE-----TT-

InterPro domains:
  IPR050085 N-acetyl-gamma-glutamyl-phosphate reductase [PTHR32338] (6-81)
  IPR058924 N-acetyl-gamma-glutamyl-phosphate reductase, dimerisation domain [PF22698] (5-82)